Protein AF-A0A7S0BKQ4-F1 (afdb_monomer_lite)

pLDDT: mean 71.52, std 11.9, range [37.78, 92.25]

Organism: NCBI:txid101924

Radius of gyration: 17.35 Å; chains: 1; bounding box: 48×25×45 Å

InterPro domains:
  IPR000462 CDP-alcohol phosphatidyltransferase [PF01066] (1-129)
  IPR004570 CDP-diacylglycerol--glycerol-3-phosphate 3-phosphatidyltransferase [TIGR00560] (1-129)
  IPR043130 CDP-alcohol phosphatidyltransferase, transmembrane domain [G3DSA:1.20.120.1760] (2-129)
  IPR048254 CDP-alcohol phosphatidyltransferase, conserved site [PS00379] (53-75)
  IPR050324 CDP-alcohol phosphatidyltransferase class-I [PTHR14269] (2-129)

Structure (mmCIF, N/CA/C/O backbone):
data_AF-A0A7S0BKQ4-F1
#
_entry.id   AF-A0A7S0BKQ4-F1
#
loop_
_atom_site.group_PDB
_atom_site.id
_atom_site.type_symbol
_atom_site.label_atom_id
_atom_site.label_alt_id
_atom_site.label_comp_id
_atom_site.label_asym_id
_atom_site.label_entity_id
_atom_site.label_seq_id
_atom_site.pdbx_PDB_ins_code
_atom_site.Cartn_x
_atom_site.Cartn_y
_atom_site.Cartn_z
_atom_site.occupancy
_atom_site.B_iso_or_equiv
_atom_site.auth_seq_id
_atom_site.auth_comp_id
_atom_site.auth_asym_id
_atom_site.auth_atom_id
_atom_site.pdbx_PDB_model_num
ATOM 1 N N . MET A 1 1 ? 5.813 11.646 21.863 1.00 49.97 1 MET A N 1
ATOM 2 C CA . MET A 1 1 ? 5.234 10.917 20.711 1.00 49.97 1 MET A CA 1
ATOM 3 C C . MET A 1 1 ? 5.224 9.444 21.082 1.00 49.97 1 MET A C 1
ATOM 5 O O . MET A 1 1 ? 6.250 8.962 21.541 1.00 49.97 1 MET A O 1
ATOM 9 N N . ASN A 1 2 ? 4.078 8.768 20.999 1.00 60.56 2 ASN A N 1
ATOM 10 C CA . ASN A 1 2 ? 3.961 7.379 21.458 1.00 60.56 2 ASN A CA 1
ATOM 11 C C . ASN A 1 2 ? 4.592 6.415 20.441 1.00 60.56 2 ASN A C 1
ATOM 13 O O . ASN A 1 2 ? 4.485 6.649 19.238 1.00 60.56 2 ASN A O 1
ATOM 17 N N . LEU A 1 3 ? 5.210 5.333 20.930 1.00 61.72 3 LEU A N 1
ATOM 18 C CA . LEU A 1 3 ? 5.837 4.267 20.130 1.00 61.72 3 LEU A CA 1
ATOM 19 C C . LEU A 1 3 ? 4.974 3.810 18.925 1.00 61.72 3 LEU A C 1
ATOM 21 O O . LEU A 1 3 ? 5.512 3.749 17.824 1.00 61.72 3 LEU A O 1
ATOM 25 N N . PRO A 1 4 ? 3.644 3.604 19.067 1.00 58.31 4 PRO A N 1
ATOM 26 C CA . PRO A 1 4 ? 2.784 3.163 17.963 1.00 58.31 4 PRO A CA 1
ATOM 27 C C . PRO A 1 4 ? 2.655 4.199 16.841 1.00 58.31 4 PRO A C 1
ATOM 29 O O . PRO A 1 4 ? 2.654 3.840 15.671 1.00 58.31 4 PRO A O 1
ATOM 32 N N . ASN A 1 5 ? 2.634 5.497 17.176 1.00 63.19 5 ASN A N 1
ATOM 33 C CA . ASN A 1 5 ? 2.591 6.564 16.170 1.00 63.19 5 ASN A CA 1
ATOM 34 C C . ASN A 1 5 ? 3.853 6.562 15.299 1.00 63.19 5 ASN A C 1
ATOM 36 O O . ASN A 1 5 ? 3.768 6.810 14.097 1.00 63.19 5 ASN A O 1
ATOM 40 N N . LEU A 1 6 ? 5.017 6.304 15.907 1.00 66.88 6 LEU A N 1
ATOM 41 C CA . LEU A 1 6 ? 6.295 6.252 15.198 1.00 66.88 6 LEU A CA 1
ATOM 42 C C . LEU A 1 6 ? 6.328 5.091 14.193 1.00 66.88 6 LEU A C 1
ATOM 44 O O . LEU A 1 6 ? 6.890 5.238 13.112 1.00 66.88 6 LEU A O 1
ATOM 48 N N . LEU A 1 7 ? 5.692 3.969 14.533 1.00 64.75 7 LEU A N 1
ATOM 49 C CA . LEU A 1 7 ? 5.629 2.784 13.682 1.00 64.75 7 LEU A CA 1
ATOM 50 C C . LEU A 1 7 ? 4.604 2.924 12.541 1.00 64.75 7 LEU A C 1
ATOM 52 O O . LEU A 1 7 ? 4.924 2.636 11.391 1.00 64.75 7 LEU A O 1
ATOM 56 N N . THR A 1 8 ? 3.429 3.517 12.786 1.00 66.50 8 THR A N 1
ATOM 57 C CA . THR A 1 8 ? 2.530 3.908 11.678 1.00 66.50 8 THR A CA 1
ATOM 58 C C . THR A 1 8 ? 3.195 4.900 10.719 1.00 66.50 8 THR A C 1
ATOM 60 O O . THR A 1 8 ? 3.041 4.789 9.503 1.00 66.50 8 THR A O 1
ATOM 63 N N . LEU A 1 9 ? 3.973 5.856 11.243 1.00 69.94 9 LEU A N 1
ATOM 64 C CA . LEU A 1 9 ? 4.705 6.819 10.419 1.00 69.94 9 LEU A CA 1
ATOM 65 C C . LEU A 1 9 ? 5.810 6.128 9.608 1.00 69.94 9 LEU A C 1
ATOM 67 O O . LEU A 1 9 ? 5.972 6.421 8.424 1.00 69.94 9 LEU A O 1
ATOM 71 N N . SER A 1 10 ? 6.542 5.187 10.216 1.00 70.69 10 SER A N 1
ATOM 72 C CA . SER A 1 10 ? 7.571 4.422 9.510 1.00 70.69 10 SER A CA 1
ATOM 73 C C . SER A 1 10 ? 6.971 3.577 8.383 1.00 70.69 10 SER A C 1
ATOM 75 O O . SER A 1 10 ? 7.578 3.500 7.319 1.00 70.69 10 SER A O 1
ATOM 77 N N . ARG A 1 11 ? 5.755 3.036 8.549 1.00 70.25 11 ARG A N 1
ATOM 78 C CA . ARG A 1 11 ? 5.033 2.290 7.504 1.00 70.25 11 ARG A CA 1
ATOM 79 C C . ARG A 1 11 ? 4.683 3.157 6.298 1.00 70.25 11 ARG A C 1
ATOM 81 O O . ARG A 1 11 ? 4.904 2.748 5.163 1.00 70.25 11 ARG A O 1
ATOM 88 N N . ILE A 1 12 ? 4.209 4.379 6.537 1.00 72.31 12 ILE A N 1
ATOM 89 C CA . ILE A 1 12 ? 3.921 5.339 5.462 1.00 72.31 12 ILE A CA 1
ATOM 90 C C . ILE A 1 12 ? 5.207 5.687 4.703 1.00 72.31 12 ILE A C 1
ATOM 92 O O . ILE A 1 12 ? 5.222 5.690 3.473 1.00 72.31 12 ILE A O 1
ATOM 96 N N . VAL A 1 13 ? 6.310 5.917 5.422 1.00 77.44 13 VAL A N 1
ATOM 97 C CA . VAL A 1 13 ? 7.618 6.177 4.802 1.00 77.44 13 VAL A CA 1
ATOM 98 C C . VAL A 1 13 ? 8.098 4.962 3.999 1.00 77.44 13 VAL A C 1
ATOM 100 O O . VAL A 1 13 ? 8.508 5.122 2.852 1.00 77.44 13 VAL A O 1
ATOM 103 N N . MET A 1 14 ? 7.994 3.749 4.548 1.00 72.62 14 MET A N 1
ATOM 104 C CA . MET A 1 14 ? 8.350 2.507 3.850 1.00 72.62 14 MET A CA 1
ATOM 105 C C . MET A 1 14 ? 7.506 2.292 2.591 1.00 72.62 14 MET A C 1
ATOM 107 O O . MET A 1 14 ? 8.050 1.901 1.562 1.00 72.62 14 MET A O 1
ATOM 111 N N . CYS A 1 15 ? 6.214 2.620 2.630 1.00 73.94 15 CYS A N 1
ATOM 112 C CA . CYS A 1 15 ? 5.336 2.584 1.466 1.00 73.94 15 CYS A CA 1
ATOM 113 C C . CYS A 1 15 ? 5.810 3.542 0.363 1.00 73.94 15 CYS A C 1
ATOM 115 O O . CYS A 1 15 ? 5.914 3.147 -0.796 1.00 73.94 15 CYS A O 1
ATOM 117 N N . ILE A 1 16 ? 6.139 4.790 0.711 1.00 75.75 16 ILE A N 1
ATOM 118 C CA . ILE A 1 16 ? 6.655 5.777 -0.252 1.00 75.75 16 ILE A CA 1
ATOM 119 C C . ILE A 1 16 ? 7.963 5.278 -0.882 1.00 75.75 16 ILE A C 1
ATOM 121 O O . ILE A 1 16 ? 8.133 5.350 -2.099 1.00 75.75 16 ILE A O 1
ATOM 125 N N . VAL A 1 17 ? 8.867 4.727 -0.068 1.00 76.81 17 VAL A N 1
ATOM 126 C CA . VAL A 1 17 ? 10.147 4.170 -0.530 1.00 76.81 17 VAL A CA 1
ATOM 127 C C . VAL A 1 17 ? 9.936 2.955 -1.439 1.00 76.81 17 VAL A C 1
ATOM 129 O O . VAL A 1 17 ? 10.572 2.862 -2.487 1.00 76.81 17 VAL A O 1
ATOM 132 N N . PHE A 1 18 ? 9.021 2.051 -1.086 1.00 78.00 18 PHE A N 1
ATOM 133 C CA . PHE A 1 18 ? 8.659 0.885 -1.893 1.00 78.00 18 PHE A CA 1
ATOM 134 C C . PHE A 1 18 ? 8.147 1.293 -3.280 1.00 78.00 18 PHE A C 1
ATOM 136 O O . PHE A 1 18 ? 8.624 0.792 -4.299 1.00 78.00 18 PHE A O 1
ATOM 143 N N . VAL A 1 19 ? 7.230 2.260 -3.330 1.00 75.38 19 VAL A N 1
ATOM 144 C CA . VAL A 1 19 ? 6.678 2.782 -4.586 1.00 75.38 19 VAL A CA 1
ATOM 145 C C . VAL A 1 19 ? 7.766 3.447 -5.421 1.00 75.38 19 VAL A C 1
ATOM 147 O O . VAL A 1 19 ? 7.862 3.173 -6.616 1.00 75.38 19 VAL A O 1
ATOM 150 N N . ALA A 1 20 ? 8.617 4.274 -4.811 1.00 74.75 20 ALA A N 1
ATOM 151 C CA . ALA A 1 20 ? 9.726 4.925 -5.503 1.00 74.75 20 ALA A CA 1
ATOM 152 C C . ALA A 1 20 ? 10.710 3.909 -6.112 1.00 74.75 20 ALA A C 1
ATOM 154 O O . ALA A 1 20 ? 11.109 4.059 -7.268 1.00 74.75 20 ALA A O 1
ATOM 155 N N . LEU A 1 21 ? 11.052 2.847 -5.374 1.00 74.38 21 LEU A N 1
ATOM 156 C CA . LEU A 1 21 ? 11.937 1.778 -5.849 1.00 74.38 21 LEU A CA 1
ATOM 157 C C . LEU A 1 21 ? 11.329 0.986 -7.008 1.00 74.38 21 LEU A C 1
ATOM 159 O O . LEU A 1 21 ? 12.015 0.696 -7.986 1.00 74.38 21 LEU A O 1
ATOM 163 N N . LEU A 1 22 ? 10.041 0.654 -6.942 1.00 72.56 22 LEU A N 1
ATOM 164 C CA . LEU A 1 22 ? 9.395 -0.091 -8.023 1.00 72.56 22 LEU A CA 1
ATOM 165 C C . LEU A 1 22 ? 9.066 0.784 -9.244 1.00 72.56 22 LEU A C 1
ATOM 167 O O . LEU A 1 22 ? 8.920 0.259 -10.351 1.00 72.56 22 LEU A O 1
ATOM 171 N N . SER A 1 23 ? 9.025 2.108 -9.077 1.00 72.00 23 SER A N 1
ATOM 172 C CA . SER A 1 23 ? 8.766 3.083 -10.149 1.00 72.00 23 SER A CA 1
ATOM 173 C C . SER A 1 23 ? 10.024 3.497 -10.923 1.00 72.00 23 SER A C 1
ATOM 175 O O . SER A 1 23 ? 9.959 4.410 -11.744 1.00 72.00 23 SER A O 1
ATOM 177 N N . VAL A 1 24 ? 11.171 2.834 -10.710 1.00 73.44 24 VAL A N 1
ATOM 178 C CA . VAL A 1 24 ? 12.421 3.137 -11.431 1.00 73.44 24 VAL A CA 1
ATOM 179 C C . VAL A 1 24 ? 12.175 3.122 -12.953 1.00 73.44 24 VAL A C 1
ATOM 181 O O . VAL A 1 24 ? 11.645 2.126 -13.470 1.00 73.44 24 VAL A O 1
ATOM 184 N N . PRO A 1 25 ? 12.517 4.206 -13.684 1.00 68.50 25 PRO A N 1
ATOM 185 C CA . PRO A 1 25 ? 12.243 4.324 -15.114 1.00 68.50 25 PRO A CA 1
ATOM 186 C C . PRO A 1 25 ? 12.902 3.211 -15.934 1.00 68.50 25 PRO A C 1
ATOM 188 O O . PRO A 1 25 ? 14.021 2.793 -15.638 1.00 68.50 25 PRO A O 1
ATOM 191 N N . ARG A 1 26 ? 12.252 2.794 -17.032 1.00 64.12 26 ARG A N 1
ATOM 192 C CA . ARG A 1 26 ? 12.754 1.743 -17.949 1.00 64.12 26 ARG A CA 1
ATOM 193 C C . ARG A 1 26 ? 14.150 2.030 -18.534 1.00 64.12 26 ARG A C 1
ATOM 195 O O . ARG A 1 26 ? 14.796 1.109 -19.014 1.00 64.12 26 ARG A O 1
ATOM 202 N N . GLY A 1 27 ? 14.623 3.279 -18.476 1.00 62.72 27 GLY A N 1
ATOM 203 C CA . GLY A 1 27 ? 15.980 3.667 -18.884 1.00 62.72 27 GLY A CA 1
ATOM 204 C C . GLY A 1 27 ? 17.102 3.133 -17.982 1.00 62.72 27 GLY A C 1
ATOM 205 O O . GLY A 1 27 ? 18.253 3.134 -18.400 1.00 62.72 27 GLY A O 1
ATOM 206 N N . TYR A 1 28 ? 16.786 2.635 -16.782 1.00 65.06 28 TYR A N 1
ATOM 207 C CA . TYR A 1 28 ? 17.747 2.072 -15.826 1.00 65.06 28 TYR A CA 1
ATOM 208 C C . TYR A 1 28 ? 17.595 0.546 -15.710 1.00 65.06 28 TYR A C 1
ATOM 210 O O . TYR A 1 28 ? 17.462 0.001 -14.613 1.00 65.06 28 TYR A O 1
ATOM 218 N N . ALA A 1 29 ? 17.594 -0.152 -16.852 1.00 60.91 29 ALA A N 1
ATOM 219 C CA . ALA A 1 29 ? 17.336 -1.594 -16.939 1.00 60.91 29 ALA A CA 1
ATOM 220 C C . ALA A 1 29 ? 18.268 -2.449 -16.055 1.00 60.91 29 ALA A C 1
ATOM 222 O O . ALA A 1 29 ? 17.836 -3.461 -15.510 1.00 60.91 29 ALA A O 1
ATOM 223 N N . GLU A 1 30 ? 19.514 -2.019 -15.838 1.00 66.50 30 GLU A N 1
ATOM 224 C CA . GLU A 1 30 ? 20.482 -2.724 -14.980 1.00 66.50 30 GLU A CA 1
ATOM 225 C C . GLU A 1 30 ? 20.112 -2.702 -13.487 1.00 66.50 30 GLU A C 1
ATOM 227 O O . GLU A 1 30 ? 20.451 -3.618 -12.738 1.00 66.50 30 GLU A O 1
ATOM 232 N N . TRP A 1 31 ? 19.387 -1.672 -13.043 1.00 63.94 31 TRP A N 1
ATOM 233 C CA . TRP A 1 31 ? 18.962 -1.518 -11.649 1.00 63.94 31 TRP A CA 1
ATOM 234 C C . TRP A 1 31 ? 17.606 -2.163 -11.372 1.00 63.94 31 TRP A C 1
ATOM 236 O O . TRP A 1 31 ? 17.247 -2.372 -10.214 1.00 63.94 31 TRP A O 1
ATOM 246 N N . GLN A 1 32 ? 16.859 -2.510 -12.420 1.00 66.00 32 GLN A N 1
ATOM 247 C CA . GLN A 1 32 ? 15.486 -2.988 -12.316 1.00 66.00 32 GLN A CA 1
ATOM 248 C C . GLN A 1 32 ? 15.341 -4.343 -11.589 1.00 66.00 32 GLN A C 1
ATOM 250 O O . GLN A 1 32 ? 14.447 -4.438 -10.746 1.00 66.00 32 GLN A O 1
ATOM 255 N N . PRO A 1 33 ? 16.213 -5.355 -11.802 1.00 71.12 33 PRO A N 1
ATOM 256 C CA . PRO A 1 33 ? 16.153 -6.610 -11.046 1.00 71.12 33 PRO A CA 1
ATOM 257 C C . PRO A 1 33 ? 16.433 -6.392 -9.553 1.00 71.12 33 PRO A C 1
ATOM 259 O O . PRO A 1 33 ? 15.677 -6.848 -8.699 1.00 71.12 33 PRO A O 1
ATOM 262 N N . ARG A 1 34 ? 17.466 -5.598 -9.237 1.00 74.44 34 ARG A N 1
ATOM 263 C CA . ARG A 1 34 ? 17.845 -5.269 -7.853 1.00 74.44 34 ARG A CA 1
ATOM 264 C C . ARG A 1 34 ? 16.762 -4.463 -7.137 1.00 74.44 34 ARG A C 1
ATOM 266 O O . ARG A 1 34 ? 16.489 -4.707 -5.969 1.00 74.44 34 ARG A O 1
ATOM 273 N N . ALA A 1 35 ? 16.122 -3.521 -7.830 1.00 73.12 35 ALA A N 1
ATOM 274 C CA . ALA A 1 35 ? 15.030 -2.727 -7.274 1.00 73.12 35 ALA A CA 1
ATOM 275 C C . ALA A 1 35 ? 13.807 -3.590 -6.919 1.00 73.12 35 ALA A C 1
ATOM 277 O O . ALA A 1 35 ? 13.146 -3.334 -5.915 1.00 73.12 35 ALA A O 1
ATOM 278 N N . TRP A 1 36 ? 13.532 -4.634 -7.704 1.00 72.81 36 TRP A N 1
ATOM 279 C CA . TRP A 1 36 ? 12.473 -5.603 -7.418 1.00 72.81 36 TRP A CA 1
ATOM 280 C C . TRP A 1 36 ? 12.791 -6.511 -6.231 1.00 72.81 36 TRP A C 1
ATOM 282 O O . TRP A 1 36 ? 11.934 -6.692 -5.369 1.00 72.81 36 TRP A O 1
ATOM 292 N N . GLU A 1 37 ? 14.015 -7.033 -6.146 1.00 76.56 37 GLU A N 1
ATOM 293 C CA . GLU A 1 37 ? 14.465 -7.835 -4.999 1.00 76.56 37 GLU A CA 1
ATOM 294 C C . GLU A 1 37 ? 14.393 -7.031 -3.693 1.00 76.56 37 GLU A C 1
ATOM 296 O O . GLU A 1 37 ? 13.807 -7.479 -2.706 1.00 76.56 37 GLU A O 1
ATOM 301 N N . VAL A 1 38 ? 14.919 -5.801 -3.704 1.00 76.56 38 VAL A N 1
ATOM 302 C CA . VAL A 1 38 ? 14.869 -4.892 -2.549 1.00 76.56 38 VAL A CA 1
ATOM 303 C C . VAL A 1 38 ? 13.427 -4.495 -2.226 1.00 76.56 38 VAL A C 1
ATOM 305 O O . VAL A 1 38 ? 13.057 -4.461 -1.054 1.00 76.56 38 VAL A O 1
ATOM 308 N N . GLY A 1 39 ? 12.595 -4.248 -3.241 1.00 74.62 39 GLY A N 1
ATOM 309 C CA . GLY A 1 39 ? 11.171 -3.963 -3.075 1.00 74.62 39 GLY A CA 1
ATOM 310 C C . GLY A 1 39 ? 10.415 -5.113 -2.407 1.00 74.62 39 GLY A C 1
ATOM 311 O O . GLY A 1 39 ? 9.637 -4.875 -1.486 1.00 74.62 39 GLY A O 1
ATOM 312 N N . TYR A 1 40 ? 10.684 -6.361 -2.801 1.00 77.19 40 TYR A N 1
ATOM 313 C CA . TYR A 1 40 ? 10.087 -7.544 -2.176 1.00 77.19 40 TYR A CA 1
ATOM 314 C C . TYR A 1 40 ? 10.476 -7.665 -0.698 1.00 77.19 40 TYR A C 1
ATOM 316 O O . TYR A 1 40 ? 9.611 -7.845 0.158 1.00 77.19 40 TYR A O 1
ATOM 324 N N . VAL A 1 41 ? 11.763 -7.494 -0.377 1.00 81.06 41 VAL A N 1
ATOM 325 C CA . VAL A 1 41 ? 12.240 -7.504 1.015 1.00 81.06 41 VAL A CA 1
ATOM 326 C C . VAL A 1 41 ? 11.579 -6.388 1.828 1.00 81.06 41 VAL A C 1
ATOM 328 O O . VAL A 1 41 ? 11.116 -6.634 2.940 1.00 81.06 41 VAL A O 1
ATOM 331 N N . LEU A 1 42 ? 11.467 -5.180 1.267 1.00 77.62 42 LEU A N 1
ATOM 332 C CA . LEU A 1 42 ? 10.766 -4.059 1.897 1.00 77.62 42 LEU A CA 1
ATOM 333 C C . LEU A 1 42 ? 9.290 -4.364 2.145 1.00 77.62 42 LEU A C 1
ATOM 335 O O . LEU A 1 42 ? 8.795 -4.059 3.226 1.00 77.62 42 LEU A O 1
ATOM 339 N N . ALA A 1 43 ? 8.592 -4.987 1.196 1.00 72.69 43 ALA A N 1
ATOM 340 C CA . ALA A 1 43 ? 7.195 -5.377 1.367 1.00 72.69 43 ALA A CA 1
ATOM 341 C C . ALA A 1 43 ? 7.026 -6.382 2.517 1.00 72.69 43 ALA A C 1
ATOM 343 O O . ALA A 1 43 ? 6.160 -6.201 3.373 1.00 72.69 43 ALA A O 1
ATOM 344 N N . VAL A 1 44 ? 7.902 -7.390 2.593 1.00 79.00 44 VAL A N 1
ATOM 345 C CA . VAL A 1 44 ? 7.906 -8.371 3.690 1.00 79.00 44 VAL A CA 1
ATOM 346 C C . VAL A 1 44 ? 8.185 -7.695 5.035 1.00 79.00 44 VAL A C 1
ATOM 348 O O . VAL A 1 44 ? 7.468 -7.941 6.003 1.00 79.00 44 VAL A O 1
ATOM 351 N N . LEU A 1 45 ? 9.183 -6.809 5.104 1.00 76.69 45 LEU A N 1
ATOM 352 C CA . LEU A 1 45 ? 9.499 -6.056 6.323 1.00 76.69 45 LEU A CA 1
ATOM 353 C C . LEU A 1 45 ? 8.350 -5.134 6.745 1.00 76.69 45 LEU A C 1
ATOM 355 O O . LEU A 1 45 ? 8.039 -5.039 7.931 1.00 76.69 45 LEU A O 1
ATOM 359 N N . THR A 1 46 ? 7.687 -4.496 5.783 1.00 70.06 46 THR A N 1
ATOM 360 C CA . THR A 1 46 ? 6.536 -3.618 6.030 1.00 70.06 46 THR A CA 1
ATOM 361 C C . THR A 1 46 ? 5.379 -4.415 6.638 1.00 70.06 46 THR A C 1
ATOM 363 O O . THR A 1 46 ? 4.847 -4.015 7.672 1.00 70.06 46 THR A O 1
ATOM 366 N N . GLY A 1 47 ? 5.058 -5.587 6.077 1.00 69.00 47 GLY A N 1
ATOM 367 C CA . GLY A 1 47 ? 4.044 -6.488 6.637 1.00 69.00 47 GLY A CA 1
ATOM 368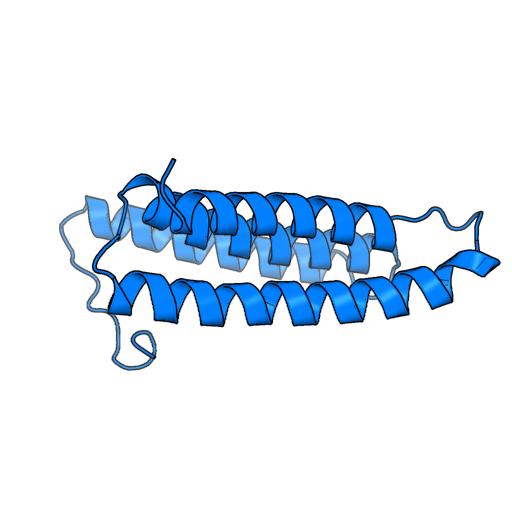 C C . GLY A 1 47 ? 4.428 -7.066 8.005 1.00 69.00 47 GLY A C 1
ATOM 369 O O . GLY A 1 47 ? 3.590 -7.189 8.893 1.00 69.00 47 GLY A O 1
ATOM 370 N N . PHE A 1 48 ? 5.710 -7.364 8.230 1.00 74.62 48 PHE A N 1
ATOM 371 C CA . PHE A 1 48 ? 6.183 -7.843 9.532 1.00 74.62 48 PHE A CA 1
ATOM 372 C C . PHE A 1 48 ? 6.100 -6.762 10.623 1.00 74.62 48 PHE A C 1
ATOM 374 O O . PHE A 1 48 ? 5.808 -7.062 11.783 1.00 74.62 48 PHE A O 1
ATOM 381 N N . THR A 1 49 ? 6.307 -5.498 10.247 1.00 67.81 49 THR A N 1
ATOM 382 C CA . THR A 1 49 ? 6.173 -4.352 11.157 1.00 67.81 49 THR A CA 1
ATOM 383 C C . THR A 1 49 ? 4.717 -4.181 11.618 1.00 67.81 49 THR A C 1
ATOM 385 O O . THR A 1 49 ? 4.491 -3.908 12.792 1.00 67.81 49 THR A O 1
ATOM 388 N N . ASP A 1 50 ? 3.730 -4.456 10.754 1.00 65.62 50 ASP A N 1
ATOM 389 C CA . ASP A 1 50 ? 2.297 -4.426 11.103 1.00 65.62 50 ASP A CA 1
ATOM 390 C C . ASP A 1 50 ? 1.921 -5.445 12.191 1.00 65.62 50 ASP A C 1
ATOM 392 O O . ASP A 1 50 ? 1.245 -5.121 13.173 1.00 65.62 50 ASP A O 1
ATOM 396 N N . PHE A 1 51 ? 2.463 -6.662 12.088 1.00 64.69 51 PHE A N 1
ATOM 397 C CA . PHE A 1 51 ? 2.262 -7.693 13.104 1.00 64.69 51 PHE A CA 1
ATOM 398 C C . PHE A 1 51 ? 2.862 -7.298 14.463 1.00 64.69 51 PHE A C 1
ATOM 400 O O . PHE A 1 51 ? 2.239 -7.494 15.514 1.00 64.69 51 PHE A O 1
ATOM 407 N N . LEU A 1 52 ? 4.066 -6.720 14.448 1.00 65.12 52 LEU A N 1
ATOM 408 C CA . LEU A 1 52 ? 4.741 -6.241 15.654 1.00 65.12 52 LEU A CA 1
ATOM 409 C C . LEU A 1 52 ? 3.983 -5.077 16.307 1.00 65.12 52 LEU A C 1
ATOM 411 O O . LEU A 1 52 ? 3.816 -5.082 17.530 1.00 65.12 52 LEU A O 1
ATOM 415 N N . ASP A 1 53 ? 3.459 -4.139 15.519 1.00 63.03 53 ASP A N 1
ATOM 416 C CA . ASP A 1 53 ? 2.672 -3.003 16.011 1.00 63.03 53 ASP A CA 1
ATOM 417 C C . ASP A 1 53 ? 1.392 -3.456 16.697 1.00 63.03 53 ASP A C 1
ATOM 419 O O . ASP A 1 53 ? 1.114 -3.060 17.834 1.00 63.03 53 ASP A O 1
ATOM 423 N N . GLY A 1 54 ? 0.655 -4.367 16.060 1.00 62.47 54 GLY A N 1
ATOM 424 C CA . GLY A 1 54 ? -0.548 -4.957 16.635 1.00 62.47 54 GLY A CA 1
ATOM 425 C C . GLY A 1 54 ? -0.270 -5.757 17.913 1.00 62.47 54 GLY A C 1
ATOM 426 O O . GLY A 1 54 ? -1.133 -5.831 18.794 1.00 62.47 54 GLY A O 1
ATOM 427 N N . TYR A 1 55 ? 0.920 -6.351 18.048 1.00 64.81 55 TYR A N 1
ATOM 428 C CA . TYR A 1 55 ? 1.335 -7.072 19.254 1.00 64.81 55 TYR A CA 1
ATOM 429 C C . TYR A 1 55 ? 1.705 -6.118 20.400 1.00 64.81 55 TYR A C 1
ATOM 431 O O . TYR A 1 55 ? 1.197 -6.265 21.516 1.00 64.81 55 TYR A O 1
ATOM 439 N N . TYR A 1 56 ? 2.534 -5.103 20.141 1.00 62.28 56 TYR A N 1
ATOM 440 C CA . TYR A 1 56 ? 2.963 -4.148 21.167 1.00 62.28 56 TYR A CA 1
ATOM 441 C C . TYR A 1 56 ? 1.854 -3.179 21.586 1.00 62.28 56 TYR A C 1
ATOM 443 O O . TYR A 1 56 ? 1.733 -2.891 22.779 1.00 62.28 56 TYR A O 1
ATOM 451 N N . ALA A 1 57 ? 0.997 -2.733 20.663 1.00 59.56 57 ALA A N 1
ATOM 452 C CA . ALA A 1 57 ? -0.143 -1.874 20.986 1.00 59.56 57 ALA A CA 1
ATOM 453 C C . ALA A 1 57 ? -1.132 -2.570 21.937 1.00 59.56 57 ALA A C 1
ATOM 455 O O . ALA A 1 57 ? -1.597 -1.958 22.901 1.00 59.56 57 ALA A O 1
ATOM 456 N N . ARG A 1 58 ? -1.388 -3.872 21.725 1.00 63.91 58 ARG A N 1
ATOM 457 C CA . ARG A 1 58 ? -2.223 -4.696 22.618 1.00 63.91 58 ARG A CA 1
ATOM 458 C C . ARG A 1 58 ? -1.551 -4.969 23.961 1.00 63.91 58 ARG A C 1
ATOM 460 O O . ARG A 1 58 ? -2.213 -4.916 24.992 1.00 63.91 58 ARG A O 1
ATOM 467 N N . LYS A 1 59 ? -0.241 -5.234 23.967 1.00 58.59 59 LYS A N 1
ATOM 468 C CA . LYS A 1 59 ? 0.503 -5.568 25.191 1.00 58.59 59 LYS A CA 1
ATOM 469 C C . LYS A 1 59 ? 0.726 -4.366 26.112 1.00 58.59 59 LYS A C 1
ATOM 471 O O . LYS A 1 59 ? 0.795 -4.539 27.323 1.00 58.59 59 LYS A O 1
ATOM 476 N N . LEU A 1 60 ? 0.834 -3.161 25.551 1.00 61.69 60 LEU A N 1
ATOM 477 C CA . LEU A 1 60 ? 1.128 -1.937 26.302 1.00 61.69 60 LEU A CA 1
ATOM 478 C C . LEU A 1 60 ? -0.111 -1.070 26.589 1.00 61.69 60 LEU A C 1
ATOM 480 O O . LEU A 1 60 ? 0.034 -0.037 27.232 1.00 61.69 60 LEU A O 1
ATOM 484 N N . ASN A 1 61 ? -1.314 -1.454 26.129 1.00 59.22 61 ASN A N 1
ATOM 485 C CA . ASN A 1 61 ? -2.547 -0.643 26.214 1.00 59.22 61 ASN A CA 1
ATOM 486 C C . ASN A 1 61 ? -2.395 0.796 25.666 1.00 59.22 61 ASN A C 1
ATOM 488 O O . ASN A 1 61 ? -3.166 1.693 25.998 1.00 59.22 61 ASN A O 1
ATOM 492 N N . LEU A 1 62 ? -1.413 1.029 24.793 1.00 58.50 62 LEU A N 1
ATOM 493 C CA . LEU A 1 62 ? -1.110 2.338 24.210 1.00 58.50 62 LEU A CA 1
ATOM 494 C C . LEU A 1 62 ? -1.858 2.524 22.887 1.00 58.50 62 LEU A C 1
ATOM 496 O O . LEU A 1 62 ? -1.265 2.848 21.861 1.00 58.50 62 LEU A O 1
ATOM 500 N N . VAL A 1 63 ? -3.169 2.295 22.895 1.00 60.09 63 VAL A N 1
ATOM 501 C CA . VAL A 1 63 ? -3.987 2.477 21.695 1.00 60.09 63 VAL A CA 1
ATOM 502 C C . VAL A 1 63 ? -4.361 3.954 21.575 1.00 60.09 63 VAL A C 1
ATOM 504 O O . VAL A 1 63 ? -5.168 4.461 22.350 1.00 60.09 63 VAL A O 1
ATOM 507 N N . THR A 1 64 ? -3.763 4.662 20.617 1.00 66.94 64 THR A N 1
ATOM 508 C CA . THR A 1 64 ? -4.102 6.062 20.327 1.00 66.94 64 THR A CA 1
ATOM 509 C C . THR A 1 64 ? -5.206 6.133 19.270 1.00 66.94 64 THR A C 1
ATOM 511 O O . THR A 1 64 ? -5.212 5.359 18.315 1.00 66.94 64 THR A O 1
ATOM 514 N N . GLU A 1 65 ? -6.130 7.090 19.401 1.00 64.69 65 GLU A N 1
ATOM 515 C CA . GLU A 1 65 ? -7.158 7.368 18.376 1.00 64.69 65 GLU A CA 1
ATOM 516 C C . GLU A 1 65 ? -6.525 7.683 17.007 1.00 64.69 65 GLU A C 1
ATOM 518 O O . GLU A 1 65 ? -7.029 7.278 15.965 1.00 64.69 65 GLU A O 1
ATOM 523 N N . PHE A 1 66 ? -5.356 8.330 17.015 1.00 63.59 66 PHE A N 1
ATOM 524 C CA . PHE A 1 66 ? -4.595 8.646 15.808 1.00 63.59 66 PHE A CA 1
ATOM 525 C C . PHE A 1 66 ? -3.997 7.404 15.124 1.00 63.59 66 PHE A C 1
ATOM 527 O O . PHE A 1 66 ? -4.068 7.290 13.903 1.00 63.59 66 PHE A O 1
ATOM 534 N N . GLY A 1 67 ? -3.455 6.449 15.890 1.00 64.00 67 GLY A N 1
ATOM 535 C CA . GLY A 1 67 ? -2.925 5.193 15.349 1.00 64.00 67 GLY A CA 1
ATOM 536 C C . GLY A 1 67 ? -4.025 4.325 14.735 1.00 64.00 67 GLY A C 1
ATOM 537 O O . GLY A 1 67 ? -3.871 3.848 13.616 1.00 64.00 67 GLY A O 1
ATOM 538 N N . LYS A 1 68 ? -5.190 4.238 15.398 1.00 65.81 68 LYS A N 1
ATOM 539 C CA . LYS A 1 68 ? -6.372 3.533 14.862 1.00 65.81 68 LYS A CA 1
ATOM 540 C C . LYS A 1 68 ? -6.843 4.082 13.513 1.00 65.81 68 LYS A C 1
ATOM 542 O O . LYS A 1 68 ? -7.399 3.333 12.718 1.00 65.81 68 LYS A O 1
ATOM 547 N N . PHE A 1 69 ? -6.672 5.382 13.277 1.00 68.06 69 PHE A N 1
ATOM 548 C CA . PHE A 1 69 ? -7.016 6.016 12.006 1.00 68.06 69 PHE A CA 1
ATOM 549 C C . PHE A 1 69 ? -5.941 5.789 10.933 1.00 68.06 69 PHE A C 1
ATOM 551 O O . PHE A 1 69 ? -6.272 5.535 9.775 1.00 68.06 69 PHE A O 1
ATOM 558 N N . LEU A 1 70 ? -4.659 5.859 11.306 1.00 67.38 70 LEU A N 1
ATOM 559 C CA . LEU A 1 70 ? -3.548 5.697 10.366 1.00 67.38 70 LEU A CA 1
ATOM 560 C C . LEU A 1 70 ? -3.322 4.253 9.913 1.00 67.38 70 LEU A C 1
ATOM 562 O O . LEU A 1 70 ? -2.922 4.065 8.767 1.00 67.38 70 LEU A O 1
ATOM 566 N N . ASP A 1 71 ? -3.579 3.252 10.756 1.00 67.94 71 ASP A N 1
ATOM 567 C CA . ASP A 1 71 ? -3.366 1.840 10.405 1.00 67.94 71 ASP A CA 1
ATOM 568 C C . ASP A 1 71 ? -4.161 1.423 9.147 1.00 67.94 71 ASP A C 1
ATOM 570 O O . ASP A 1 71 ? -3.543 1.021 8.158 1.00 67.94 71 ASP A O 1
ATOM 574 N N . PRO A 1 72 ? -5.497 1.612 9.082 1.00 67.56 72 PRO A N 1
ATOM 575 C CA . PRO A 1 72 ? -6.276 1.287 7.886 1.00 67.56 72 PRO A CA 1
ATOM 576 C C . PRO A 1 72 ? -5.945 2.169 6.680 1.00 67.56 72 PRO A C 1
ATOM 578 O O . PRO A 1 72 ? -6.210 1.777 5.546 1.00 67.56 72 PRO A O 1
ATOM 581 N N . LEU A 1 73 ? -5.444 3.387 6.909 1.00 69.38 73 LEU A N 1
ATOM 582 C CA . LEU A 1 73 ? -5.062 4.302 5.837 1.00 69.38 73 LEU A CA 1
ATOM 583 C C . LEU A 1 73 ? -3.769 3.832 5.164 1.00 69.38 73 LEU A C 1
ATOM 585 O O . LEU A 1 73 ? -3.709 3.756 3.939 1.00 69.38 73 LEU A O 1
ATOM 589 N N . SER A 1 74 ? -2.759 3.498 5.967 1.00 69.94 74 SER A N 1
ATOM 590 C CA . SER A 1 74 ? -1.445 3.059 5.497 1.00 69.94 74 SER A CA 1
ATOM 591 C C . SER A 1 74 ? -1.543 1.766 4.686 1.00 69.94 74 SER A C 1
ATOM 593 O O . SER A 1 74 ? -0.994 1.688 3.588 1.00 69.94 74 SER A O 1
ATOM 595 N N . ASP A 1 75 ? -2.327 0.798 5.168 1.00 72.31 75 ASP A N 1
ATOM 596 C CA . ASP A 1 75 ? -2.528 -0.489 4.492 1.00 72.31 75 ASP A CA 1
ATOM 597 C C . ASP A 1 75 ? -3.169 -0.323 3.099 1.00 72.31 75 ASP A C 1
ATOM 599 O O . ASP A 1 75 ? -2.689 -0.847 2.090 1.00 72.31 75 ASP A O 1
ATOM 603 N N . LYS A 1 76 ? -4.197 0.530 2.997 1.00 76.19 76 LYS A N 1
ATOM 604 C CA . LYS A 1 76 ? -4.844 0.838 1.713 1.00 76.19 76 LYS A CA 1
ATOM 605 C C . LYS A 1 76 ? -3.907 1.555 0.757 1.00 76.19 76 LYS A C 1
ATOM 607 O O . LYS A 1 76 ? -3.857 1.202 -0.416 1.00 76.19 76 LYS A O 1
ATOM 612 N N . VAL A 1 77 ? -3.175 2.561 1.235 1.00 78.19 77 VAL A N 1
ATOM 613 C CA . VAL A 1 77 ? -2.229 3.308 0.395 1.00 78.19 77 VAL A CA 1
ATOM 614 C C . VAL A 1 77 ? -1.159 2.368 -0.160 1.00 78.19 77 VAL A C 1
ATOM 616 O O . VAL A 1 77 ? -0.860 2.443 -1.352 1.00 78.19 77 VAL A O 1
ATOM 619 N N . PHE A 1 78 ? -0.655 1.437 0.654 1.00 78.31 78 PHE A N 1
ATOM 620 C CA . PHE A 1 78 ? 0.310 0.431 0.218 1.00 78.31 78 PHE A CA 1
ATOM 621 C C . PHE A 1 78 ? -0.255 -0.491 -0.866 1.00 78.31 78 PHE A C 1
ATOM 623 O O . PHE A 1 78 ? 0.353 -0.633 -1.931 1.00 78.31 78 PHE A O 1
ATOM 630 N N . ALA A 1 79 ? -1.445 -1.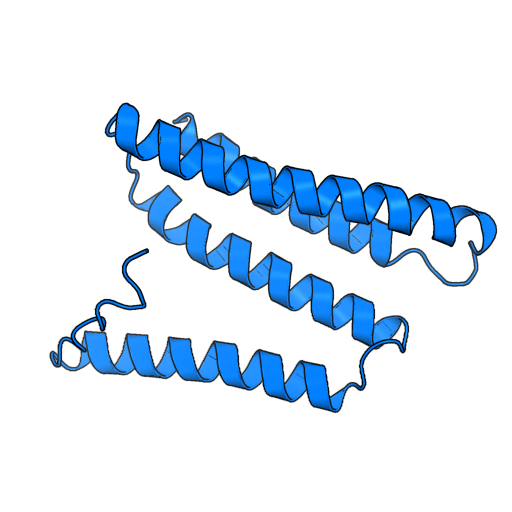057 -0.644 1.00 80.25 79 ALA A N 1
ATOM 631 C CA . ALA A 1 79 ? -2.098 -1.924 -1.620 1.00 80.25 79 ALA A CA 1
ATOM 632 C C . ALA A 1 79 ? -2.368 -1.194 -2.948 1.00 80.25 79 ALA A C 1
ATOM 634 O O . ALA A 1 79 ? -1.989 -1.677 -4.017 1.00 80.25 79 ALA A O 1
ATOM 635 N N . VAL A 1 80 ? -2.966 0.002 -2.889 1.00 83.44 80 VAL A N 1
ATOM 636 C CA . VAL A 1 80 ? -3.269 0.823 -4.072 1.00 83.44 80 VAL A CA 1
ATOM 637 C C . VAL A 1 80 ? -2.003 1.158 -4.849 1.00 83.44 80 VAL A C 1
ATOM 639 O O . VAL A 1 80 ? -1.957 0.967 -6.066 1.00 83.44 80 VAL A O 1
ATOM 642 N N . ALA A 1 81 ? -0.963 1.626 -4.163 1.00 82.62 81 ALA A N 1
ATOM 643 C CA . ALA A 1 81 ? 0.258 2.041 -4.828 1.00 82.62 81 ALA A CA 1
ATOM 644 C C . ALA A 1 81 ? 0.998 0.853 -5.468 1.00 82.62 81 ALA A C 1
ATOM 646 O O . ALA A 1 81 ? 1.500 0.982 -6.585 1.00 82.62 81 ALA A O 1
ATOM 647 N N . GLY A 1 82 ? 0.978 -0.326 -4.836 1.00 82.75 82 GLY A N 1
ATOM 648 C CA . GLY A 1 82 ? 1.491 -1.562 -5.431 1.00 82.75 82 GLY A CA 1
ATOM 649 C C . GLY A 1 82 ? 0.798 -1.916 -6.750 1.00 82.75 82 GLY A C 1
ATOM 650 O O . GLY A 1 82 ? 1.467 -2.141 -7.759 1.00 82.75 82 GLY A O 1
ATOM 651 N N . PHE A 1 83 ? -0.539 -1.898 -6.787 1.00 84.31 83 PHE A N 1
ATOM 652 C CA . PHE A 1 83 ? -1.291 -2.196 -8.013 1.00 84.31 83 PHE A CA 1
ATOM 653 C C . PHE A 1 83 ? -1.065 -1.168 -9.125 1.00 84.31 83 PHE A C 1
ATOM 655 O O . PHE A 1 83 ? -0.946 -1.544 -10.295 1.00 84.31 83 PHE A O 1
ATOM 662 N N . VAL A 1 84 ? -0.961 0.117 -8.782 1.00 85.94 84 VAL A N 1
ATOM 663 C CA . VAL A 1 84 ? -0.650 1.176 -9.754 1.00 85.94 84 VAL A CA 1
ATOM 664 C C . VAL A 1 84 ? 0.709 0.923 -10.407 1.00 85.94 84 VAL A C 1
ATOM 666 O O . VAL A 1 84 ? 0.805 0.941 -11.634 1.00 85.94 84 VAL A O 1
ATOM 669 N N . VAL A 1 85 ? 1.736 0.595 -9.620 1.00 84.25 85 VAL A N 1
ATOM 670 C CA . VAL A 1 85 ? 3.069 0.306 -10.164 1.00 84.25 85 VAL A CA 1
ATOM 671 C C . VAL A 1 85 ? 3.073 -0.969 -11.013 1.00 84.25 85 VAL A C 1
ATOM 673 O O . VAL A 1 85 ? 3.651 -0.985 -12.099 1.00 84.25 85 VAL A O 1
ATOM 676 N N . LEU A 1 86 ? 2.383 -2.031 -10.587 1.00 83.31 86 LEU A N 1
ATOM 677 C CA . LEU A 1 86 ? 2.255 -3.259 -11.387 1.00 83.31 86 LEU A CA 1
ATOM 678 C C . LEU A 1 86 ? 1.550 -3.018 -12.732 1.00 83.31 86 LEU A C 1
ATOM 680 O O . LEU A 1 86 ? 1.888 -3.654 -13.735 1.00 83.31 86 LEU A O 1
ATOM 684 N N . THR A 1 87 ? 0.598 -2.084 -12.758 1.00 87.19 87 THR A N 1
ATOM 685 C CA . THR A 1 87 ? 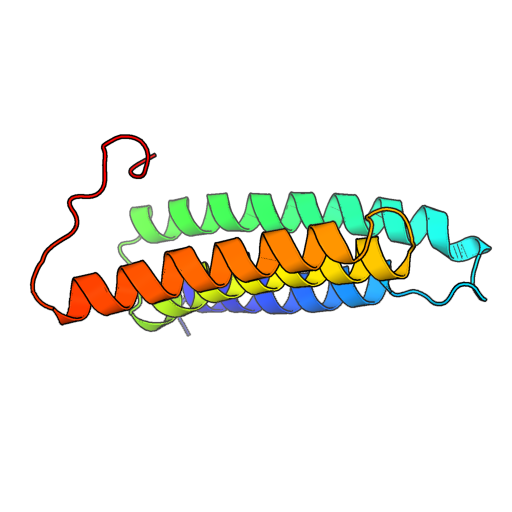-0.103 -1.667 -13.980 1.00 87.19 87 THR A CA 1
ATOM 686 C C . THR A 1 87 ? 0.818 -0.892 -14.913 1.00 87.19 87 THR A C 1
ATOM 688 O O . THR A 1 87 ? 0.880 -1.202 -16.100 1.00 87.19 87 THR A O 1
ATOM 691 N N . ASP A 1 88 ? 1.579 0.070 -14.384 1.00 84.19 88 ASP A N 1
ATOM 692 C CA . ASP A 1 88 ? 2.565 0.848 -15.151 1.00 84.19 88 ASP A CA 1
ATOM 693 C C . ASP A 1 88 ? 3.642 -0.051 -15.787 1.00 84.19 88 ASP A C 1
ATOM 695 O O . ASP A 1 88 ? 4.031 0.096 -16.951 1.00 84.19 88 ASP A O 1
ATOM 699 N N . LYS A 1 89 ? 4.073 -1.083 -15.054 1.00 80.75 89 LYS A N 1
ATOM 700 C CA . LYS A 1 89 ? 5.012 -2.090 -15.563 1.00 80.75 89 LYS A CA 1
ATOM 701 C C . LYS A 1 89 ? 4.396 -3.051 -16.584 1.00 80.75 89 LYS A C 1
ATOM 703 O O . LYS A 1 89 ? 5.145 -3.798 -17.207 1.00 80.75 89 LYS A O 1
ATOM 708 N N . GLY A 1 90 ? 3.082 -3.003 -16.808 1.00 83.00 90 GLY A N 1
ATOM 709 C CA . GLY A 1 90 ? 2.373 -3.840 -17.779 1.00 83.00 90 GLY A CA 1
ATOM 710 C C . GLY A 1 90 ? 2.167 -5.287 -17.329 1.00 83.00 90 GLY A C 1
ATOM 711 O O . GLY A 1 90 ? 1.864 -6.141 -18.156 1.00 83.00 90 GLY A O 1
ATOM 712 N N . ILE A 1 91 ? 2.342 -5.575 -16.038 1.00 86.00 91 ILE A N 1
ATOM 713 C CA . ILE A 1 91 ? 2.169 -6.921 -15.465 1.00 86.00 91 ILE A CA 1
ATOM 714 C C . ILE A 1 91 ? 0.692 -7.200 -15.221 1.00 86.00 91 ILE A C 1
ATOM 716 O O . ILE A 1 91 ? 0.212 -8.307 -15.451 1.00 86.00 91 ILE A O 1
ATOM 720 N N . VAL A 1 92 ? -0.025 -6.179 -14.752 1.00 86.94 92 VAL A N 1
ATOM 721 C CA . VAL A 1 92 ? -1.454 -6.245 -14.464 1.00 86.94 92 VAL A CA 1
ATOM 722 C C . VAL A 1 92 ? -2.200 -5.363 -15.468 1.00 86.94 92 VAL A C 1
ATOM 724 O O . VAL A 1 92 ? -1.827 -4.203 -15.653 1.00 86.94 92 VAL A O 1
ATOM 727 N N . PRO A 1 93 ? -3.259 -5.866 -16.127 1.00 88.75 93 PRO A N 1
ATOM 728 C CA . PRO A 1 93 ? -4.096 -5.042 -16.987 1.00 88.75 93 PRO A CA 1
ATOM 729 C C . PRO A 1 93 ? -4.742 -3.886 -16.213 1.00 88.75 93 PRO A C 1
ATOM 731 O O . PRO A 1 93 ? -5.236 -4.072 -15.102 1.00 88.75 93 PRO A O 1
ATOM 734 N N . CYS A 1 94 ? -4.833 -2.705 -16.831 1.00 89.19 94 CYS A N 1
ATOM 735 C CA . CYS A 1 94 ? -5.413 -1.514 -16.194 1.00 89.19 94 CYS A CA 1
ATOM 736 C C . CYS A 1 94 ? -6.832 -1.753 -15.645 1.00 89.19 94 CYS A C 1
ATOM 738 O O . CYS A 1 94 ? -7.156 -1.316 -14.541 1.00 89.19 94 CYS A O 1
ATOM 740 N N . TRP A 1 95 ? -7.656 -2.529 -16.359 1.00 92.00 95 TRP A N 1
ATOM 741 C CA . TRP A 1 95 ? -9.011 -2.853 -15.908 1.00 92.00 95 TRP A CA 1
ATOM 742 C C . TRP A 1 95 ? -9.024 -3.608 -14.569 1.00 92.00 95 TRP A C 1
ATOM 744 O O . TRP A 1 95 ? -9.917 -3.3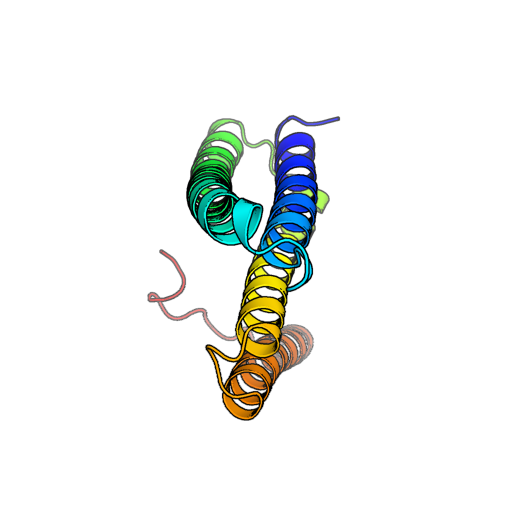83 -13.757 1.00 92.00 95 TRP A O 1
ATOM 754 N N . THR A 1 96 ? -8.029 -4.459 -14.301 1.00 88.56 96 THR A N 1
ATOM 755 C CA . THR A 1 96 ? -7.928 -5.224 -13.051 1.00 88.56 96 THR A CA 1
ATOM 756 C C . THR A 1 96 ? -7.674 -4.295 -11.870 1.00 88.56 96 THR A C 1
ATOM 758 O O . THR A 1 96 ? -8.345 -4.399 -10.846 1.00 88.56 96 THR A O 1
ATOM 761 N N . THR A 1 97 ? -6.772 -3.331 -12.037 1.00 88.94 97 THR A N 1
ATOM 762 C CA . THR A 1 97 ? -6.478 -2.312 -11.023 1.00 88.94 97 THR A CA 1
ATOM 763 C C . THR A 1 97 ? -7.682 -1.418 -10.761 1.00 88.94 97 THR A C 1
ATOM 765 O O . THR A 1 97 ? -8.010 -1.161 -9.606 1.00 88.94 97 THR A O 1
ATOM 768 N N . VAL A 1 98 ? -8.411 -1.013 -11.805 1.00 89.69 98 VAL A N 1
ATOM 769 C CA . VAL A 1 98 ? -9.653 -0.237 -11.660 1.00 89.69 98 VAL A CA 1
ATOM 770 C C . VAL A 1 98 ? -10.723 -1.022 -10.894 1.00 89.69 98 VAL A C 1
ATOM 772 O O . VAL A 1 98 ? -11.343 -0.469 -9.984 1.00 89.69 98 VAL A O 1
ATOM 775 N N . VAL A 1 99 ? -10.930 -2.307 -11.206 1.00 92.25 99 VAL A N 1
ATOM 776 C CA . VAL A 1 99 ? -11.895 -3.171 -10.495 1.00 92.25 99 VAL A CA 1
ATOM 777 C C . VAL A 1 99 ? -11.506 -3.349 -9.026 1.00 92.25 99 VAL A C 1
ATOM 779 O O . VAL A 1 99 ? -12.357 -3.261 -8.143 1.00 92.25 99 VAL A O 1
ATOM 782 N N . LEU A 1 100 ? -10.222 -3.565 -8.745 1.00 89.12 100 LEU A N 1
ATOM 783 C CA . LEU A 1 100 ? -9.745 -3.763 -7.380 1.00 89.12 100 LEU A CA 1
ATOM 784 C C . LEU A 1 100 ? -9.892 -2.488 -6.543 1.00 89.12 100 LEU A C 1
ATOM 786 O O . LEU A 1 100 ? -10.431 -2.539 -5.440 1.00 89.12 100 LEU A O 1
ATOM 790 N N . LEU A 1 101 ? -9.510 -1.335 -7.101 1.00 88.38 101 LEU A N 1
ATOM 791 C CA . LEU A 1 101 ? -9.697 -0.034 -6.460 1.00 88.38 101 LEU A CA 1
ATOM 792 C C . LEU A 1 101 ? -11.171 0.249 -6.188 1.00 88.38 101 LEU A C 1
ATOM 794 O O . LEU A 1 101 ? -11.544 0.561 -5.061 1.00 88.38 101 LEU A O 1
ATOM 798 N N . SER A 1 102 ? -12.023 0.109 -7.202 1.00 88.31 102 SER A N 1
ATOM 799 C CA . SER A 1 102 ? -13.460 0.348 -7.044 1.00 88.31 102 SER A CA 1
ATOM 800 C C . SER A 1 102 ? -14.081 -0.573 -5.991 1.00 88.31 102 SER A C 1
ATOM 802 O O . SER A 1 102 ? -14.868 -0.097 -5.177 1.00 88.31 102 SER A O 1
ATOM 804 N N . ARG A 1 103 ? -13.674 -1.846 -5.917 1.00 89.69 103 ARG A N 1
ATOM 805 C CA . ARG A 1 103 ? -14.089 -2.774 -4.853 1.00 89.69 103 ARG A CA 1
ATOM 806 C C . ARG A 1 103 ? -13.686 -2.283 -3.462 1.00 89.69 103 ARG A C 1
ATOM 808 O O . ARG A 1 103 ? -14.521 -2.304 -2.560 1.00 89.69 103 ARG A O 1
ATOM 815 N N . GLU A 1 104 ? -12.452 -1.817 -3.286 1.00 84.88 104 GLU A N 1
ATOM 816 C CA . GLU A 1 104 ? -11.980 -1.275 -2.005 1.00 84.88 104 GLU A CA 1
ATOM 817 C C . GLU A 1 104 ? -12.757 -0.024 -1.577 1.00 84.88 104 GLU A C 1
ATOM 819 O O . GLU A 1 104 ? -13.242 0.049 -0.445 1.00 84.88 104 GLU A O 1
ATOM 824 N N . PHE A 1 105 ? -12.946 0.931 -2.491 1.00 84.75 105 PHE A N 1
ATOM 825 C CA . PHE A 1 105 ? -13.713 2.148 -2.219 1.00 84.75 105 PHE A CA 1
ATOM 826 C C . PHE A 1 105 ? -15.189 1.851 -1.928 1.00 84.75 105 PHE A C 1
ATOM 828 O O . PHE A 1 105 ? -15.749 2.419 -0.991 1.00 84.75 105 PHE A O 1
ATOM 835 N N . LEU A 1 106 ? -15.817 0.937 -2.677 1.00 87.50 106 LEU A N 1
ATOM 836 C CA . LEU A 1 106 ? -17.216 0.555 -2.470 1.00 87.50 106 LEU A CA 1
ATOM 837 C C . LEU A 1 106 ? -17.429 -0.108 -1.110 1.00 87.50 106 LEU A C 1
ATOM 839 O O . LEU A 1 106 ? -18.329 0.292 -0.377 1.00 87.50 106 LEU A O 1
ATOM 843 N N . VAL A 1 107 ? -16.608 -1.098 -0.745 1.00 85.81 107 VAL A N 1
ATOM 844 C CA . VAL A 1 107 ? -16.746 -1.804 0.541 1.00 85.81 107 VAL A CA 1
ATOM 845 C C . VAL A 1 107 ? -16.588 -0.837 1.716 1.00 85.81 107 VAL A C 1
ATOM 847 O O . VAL A 1 107 ? -17.340 -0.919 2.688 1.00 85.81 107 VAL A O 1
ATOM 850 N N . GLN A 1 108 ? -15.651 0.107 1.623 1.00 82.38 108 GLN A N 1
ATOM 851 C CA . GLN A 1 108 ? -15.432 1.110 2.664 1.00 82.38 108 GLN A CA 1
ATOM 852 C C . GLN A 1 108 ? -16.559 2.138 2.726 1.00 82.38 108 GLN A C 1
ATOM 854 O O . GLN A 1 108 ? -17.109 2.356 3.804 1.00 82.38 108 GLN A O 1
ATOM 859 N N . GLY A 1 109 ? -16.949 2.708 1.583 1.00 83.00 109 GLY A N 1
ATOM 860 C CA . GLY A 1 109 ? -18.036 3.682 1.512 1.00 83.00 109 GLY A CA 1
ATOM 861 C C . GLY A 1 109 ? -19.352 3.100 2.023 1.00 83.00 109 GLY A C 1
ATOM 862 O O . GLY A 1 109 ? -20.014 3.702 2.864 1.00 83.00 109 GLY A O 1
ATOM 863 N N . LEU A 1 110 ? -19.691 1.874 1.612 1.00 84.38 110 LEU A N 1
ATOM 864 C CA . LEU A 1 110 ? -20.877 1.170 2.107 1.00 84.38 110 LEU A CA 1
ATOM 865 C C . LEU A 1 110 ? -20.809 0.918 3.622 1.00 84.38 110 LEU A C 1
ATOM 867 O O . LEU A 1 110 ? -21.816 1.076 4.315 1.00 84.38 110 LEU A O 1
ATOM 871 N N . ARG A 1 111 ? -19.634 0.558 4.156 1.00 81.06 111 ARG A N 1
ATOM 872 C CA . ARG A 1 111 ? -19.437 0.336 5.597 1.00 81.06 111 ARG A CA 1
ATOM 873 C C . ARG A 1 111 ? -19.619 1.619 6.406 1.00 81.06 111 ARG A C 1
ATOM 875 O O . ARG A 1 111 ? -20.269 1.584 7.452 1.00 81.06 111 ARG A O 1
ATOM 882 N N . GLU A 1 112 ? -19.076 2.737 5.937 1.00 79.06 112 GLU A N 1
ATOM 883 C CA . GLU A 1 112 ? -19.231 4.043 6.588 1.00 79.06 112 GLU A CA 1
ATOM 884 C C . GLU A 1 112 ? -20.685 4.522 6.545 1.00 79.06 112 GLU A C 1
ATOM 886 O O . GLU A 1 112 ? -21.241 4.903 7.577 1.00 79.06 112 GLU A O 1
ATOM 891 N N . MET A 1 113 ? -21.346 4.408 5.389 1.00 81.00 113 MET A N 1
ATOM 892 C CA . MET A 1 113 ? -22.765 4.753 5.238 1.00 81.00 113 MET A CA 1
ATOM 893 C C . MET A 1 113 ? -23.664 3.935 6.173 1.00 81.00 113 MET A C 1
ATOM 895 O O . MET A 1 113 ? -24.584 4.477 6.790 1.00 81.00 113 MET A O 1
ATOM 899 N N . ALA A 1 114 ? -23.397 2.636 6.313 1.00 79.56 114 ALA A N 1
ATOM 900 C CA . ALA A 1 114 ? -24.167 1.772 7.199 1.00 79.56 114 ALA A CA 1
ATOM 901 C C . ALA A 1 114 ? -23.933 2.084 8.684 1.00 79.56 114 ALA A C 1
ATOM 903 O O . ALA A 1 114 ? -24.892 2.125 9.456 1.00 79.56 114 ALA A O 1
ATOM 904 N N . THR A 1 115 ? -22.683 2.378 9.061 1.00 75.25 115 THR A N 1
ATOM 905 C CA . THR A 1 115 ? -22.318 2.773 10.431 1.00 75.25 115 THR A CA 1
ATOM 906 C C . THR A 1 115 ? -23.004 4.087 10.825 1.00 75.25 115 THR A C 1
ATOM 908 O O . THR A 1 115 ? -23.559 4.179 11.918 1.00 75.25 115 THR A O 1
ATOM 911 N N . ASN A 1 116 ? -23.067 5.065 9.912 1.00 71.06 116 ASN A N 1
ATOM 912 C CA . ASN A 1 116 ? -23.757 6.343 10.132 1.00 71.06 116 ASN A CA 1
ATOM 913 C C . ASN A 1 116 ? -25.292 6.227 10.159 1.00 71.06 116 ASN A C 1
ATOM 915 O O . ASN A 1 116 ? -25.961 7.068 10.750 1.00 71.06 116 ASN A O 1
ATOM 919 N N . SER A 1 117 ? -25.865 5.177 9.564 1.00 68.94 117 SER A N 1
ATOM 920 C CA . SER A 1 117 ? -27.321 4.956 9.523 1.00 68.94 117 SER A CA 1
ATOM 921 C C . SER A 1 117 ? -27.868 4.197 10.745 1.00 68.94 117 SER A C 1
ATOM 923 O O . SER A 1 117 ? -29.018 3.761 10.732 1.00 68.94 117 SER A O 1
ATOM 925 N N . GLY A 1 118 ? -27.058 3.967 11.788 1.00 56.34 118 GLY A N 1
ATOM 926 C CA . GLY A 1 118 ? -27.474 3.270 13.015 1.00 56.34 118 GLY A CA 1
ATOM 927 C C . GLY A 1 118 ? -27.714 1.760 12.860 1.00 56.34 118 GLY A C 1
ATOM 928 O O . GLY A 1 118 ? -28.021 1.082 13.840 1.00 56.34 118 GLY A O 1
ATOM 929 N N . LYS A 1 119 ? -27.534 1.199 11.656 1.00 50.97 119 LYS A N 1
ATOM 930 C CA . LYS A 1 119 ? -27.483 -0.250 11.429 1.00 50.97 119 LYS A CA 1
ATOM 931 C C . LYS A 1 119 ? -26.052 -0.713 11.654 1.00 50.97 119 LYS A C 1
ATOM 933 O O . LYS A 1 119 ? -25.222 -0.673 10.749 1.00 50.97 119 LYS A O 1
ATOM 938 N N . THR A 1 120 ? -25.766 -1.178 12.865 1.00 48.81 120 THR A N 1
ATOM 939 C CA . THR A 1 120 ? -24.537 -1.913 13.158 1.00 48.81 120 THR A CA 1
ATOM 940 C C . THR A 1 120 ? -24.502 -3.165 12.285 1.00 48.81 120 THR A C 1
ATOM 942 O O . THR A 1 120 ? -25.121 -4.183 12.588 1.00 48.81 120 THR A O 1
ATOM 945 N N . ILE A 1 121 ? -23.793 -3.089 11.155 1.00 55.97 121 ILE A N 1
ATOM 946 C CA . ILE A 1 121 ? -23.445 -4.280 10.385 1.00 55.97 121 ILE A CA 1
ATOM 947 C C . ILE A 1 121 ? -22.586 -5.126 11.318 1.00 55.97 121 ILE A C 1
ATOM 949 O O . ILE A 1 121 ? -21.443 -4.786 11.627 1.00 55.97 121 ILE A O 1
ATOM 953 N N . SER A 1 122 ? -23.181 -6.199 11.825 1.00 49.69 122 SER A N 1
ATOM 954 C CA . SER A 1 122 ? -22.517 -7.165 12.683 1.00 49.69 122 SER A CA 1
ATOM 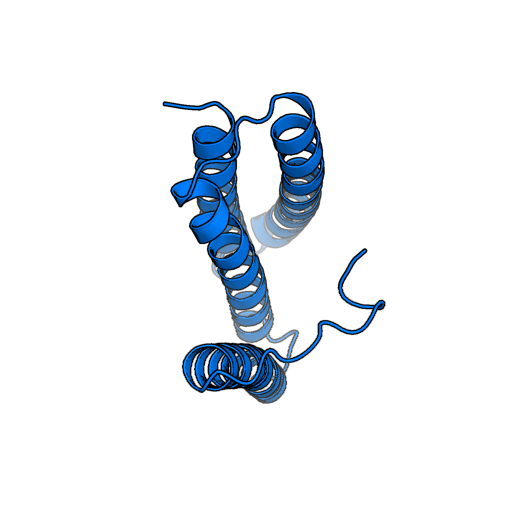955 C C . SER A 1 122 ? -21.356 -7.746 11.884 1.00 49.69 122 SER A C 1
ATOM 957 O O . SER A 1 122 ? -21.562 -8.365 10.840 1.00 49.69 122 SER A O 1
ATOM 959 N N . VAL A 1 123 ? -20.127 -7.500 12.336 1.00 45.06 123 VAL A N 1
ATOM 960 C CA . VAL A 1 123 ? -18.934 -8.083 11.720 1.00 45.06 123 VAL A CA 1
ATOM 961 C C . VAL A 1 123 ? -19.068 -9.600 11.837 1.00 45.06 123 VAL A C 1
ATOM 963 O O . VAL A 1 123 ? -19.109 -10.136 12.945 1.00 45.06 123 VAL A O 1
ATOM 966 N N . SER A 1 124 ? -19.193 -10.282 10.696 1.00 52.06 124 SER A N 1
ATOM 967 C CA . SER A 1 124 ? -19.166 -11.745 10.641 1.00 52.06 124 SER A CA 1
ATOM 968 C C . SER A 1 124 ? -17.866 -12.244 11.270 1.00 52.06 124 SER A C 1
ATOM 970 O O . SER A 1 124 ? -16.821 -11.613 11.117 1.00 52.06 124 SER A O 1
ATOM 972 N N . TYR A 1 125 ? -17.928 -13.375 11.972 1.00 48.50 125 TYR A N 1
ATOM 973 C CA . TYR A 1 125 ? -16.814 -13.974 12.719 1.00 48.50 125 TYR A CA 1
ATOM 974 C C . TYR A 1 125 ? -15.519 -14.115 11.886 1.00 48.50 125 TYR A C 1
ATOM 976 O O . TYR A 1 125 ? -14.423 -14.038 12.428 1.00 48.50 125 TYR A O 1
ATOM 984 N N . LEU A 1 126 ? -15.646 -14.209 10.558 1.00 49.12 126 LEU A N 1
ATOM 985 C CA . LEU A 1 126 ? -14.546 -14.237 9.586 1.00 49.12 126 LEU A CA 1
ATOM 986 C C . LEU A 1 126 ? -13.732 -12.932 9.463 1.00 49.12 126 LEU A C 1
ATOM 988 O O . LEU A 1 126 ? -12.640 -12.968 8.916 1.00 49.12 126 LEU A O 1
ATOM 992 N N . GLY A 1 127 ? -14.234 -11.791 9.944 1.00 39.53 127 GLY A N 1
ATOM 993 C CA . GLY A 1 127 ? -13.526 -10.500 9.934 1.00 39.53 127 GLY A CA 1
ATOM 994 C C . GLY A 1 127 ? -12.874 -10.132 11.269 1.00 39.53 127 GLY A C 1
ATOM 995 O O . GLY A 1 127 ? -12.512 -8.974 11.467 1.00 39.53 127 GLY A O 1
ATOM 996 N N . LYS A 1 128 ? -12.819 -11.078 12.216 1.00 37.78 128 LYS A N 1
ATOM 997 C CA . LYS A 1 128 ? -12.323 -10.874 13.586 1.00 37.78 128 LYS A CA 1
ATOM 998 C C . LYS A 1 128 ? -10.992 -11.581 13.869 1.00 37.78 128 LYS A C 1
ATOM 1000 O O . LYS A 1 128 ? -10.599 -11.644 15.034 1.00 37.78 128 LYS A O 1
ATOM 1005 N N . VAL A 1 129 ? -10.344 -12.116 12.833 1.00 38.47 129 VAL A N 1
ATOM 1006 C CA . VAL A 1 129 ? -9.026 -12.758 12.915 1.00 38.47 129 VAL A CA 1
ATOM 1007 C C . VAL A 1 129 ? -7.991 -11.851 12.278 1.00 38.47 129 VAL A C 1
ATOM 1009 O O . VAL A 1 129 ? -8.268 -11.391 11.150 1.00 38.47 129 VAL A O 1
#

Sequence (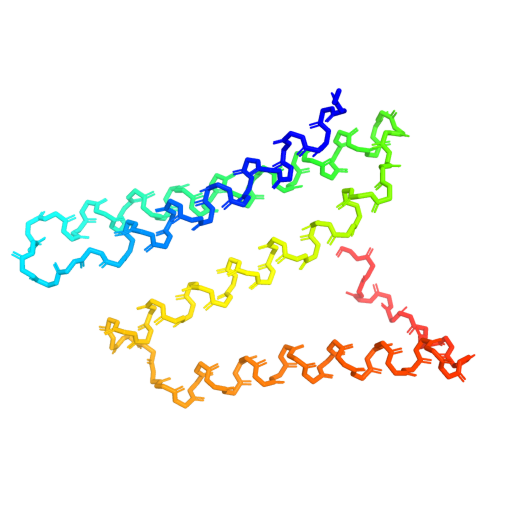129 aa):
MNLPNLLTLSRIVMCIVFVALLSVPRGYAEWQPRAWEVGYVLAVLTGFTDFLDGYYARKLNLVTEFGKFLDPLSDKVFAVAGFVVLTDKGIVPCWTTVVLLSREFLVQGLREMATNSGKTISVSYLGKV

Foldseek 3Di:
DDPLVVLLVVLLVLLVVLLVLLQPDPVPVVCNVVSVVVSVVSVVVSVVSLVVSVVVCVVVVVDDPVSVVSSVVSVVSSVLSVLVSCCVVVNDPPVVSVVVVVVVCVVVVVCVVCVVVVNPPPPPPVVVD

Secondary structure (DSSP, 8-state):
--HHHHHHHHHHHHHHHHHHHHT--TT-TTTHHHHHHHHHHHHHHHHHHHHHHHHHHHHHT---HHHHHHHHHHHHHHHHHHHHHHHHTTSS-HHHHHHHHHHHHHHHHHHHHHHHTT------GGG--